Protein AF-A0A0C5WUB1-F1 (afdb_monomer)

Secondary structure (DSSP, 8-state):
---S-S--TTEEEEEEESSHHHHHHHHHHHHHHTTSEEEEEEEEGGGS--GGG-SS--SEEESSGGGHHHHHHT--

Nearest PDB structures (foldseek):
  5g0w-assembly1_D  TM=4.922E-01  e=2.795E-01  Mycobacterium tuberculosis H37Rv
  7c3l-assembly1_B  TM=5.296E-01  e=1.227E+00  Trichoderma viride
  6p00-assembly1_B  TM=6.875E-01  e=3.362E+00  Lentzea aerocolonigenes
  2oam-assembly1_B  TM=7.006E-01  e=4.113E+00  Lentzea aerocolonigenes

Foldseek 3Di:
DDDPDPDQFQEEAEQEEADLVSLVVQVVVCVVCDPRYHGFYEHECCVVHDQVPHPRHGPYYDNDPVCVVVVVVVVD

Structure (mmCIF, N/CA/C/O backbone):
data_AF-A0A0C5WUB1-F1
#
_entry.id   AF-A0A0C5WUB1-F1
#
loop_
_atom_site.group_PDB
_atom_site.id
_atom_site.type_symbol
_atom_site.label_atom_id
_atom_site.label_alt_id
_atom_site.label_comp_id
_atom_site.label_asym_id
_atom_site.label_entity_id
_atom_site.label_seq_id
_atom_site.pdbx_PDB_ins_code
_atom_site.Cartn_x
_atom_site.Cartn_y
_atom_site.Cartn_z
_atom_site.occupancy
_atom_site.B_iso_or_equiv
_atom_site.auth_seq_id
_atom_site.auth_comp_id
_atom_site.auth_asym_id
_atom_site.auth_atom_id
_atom_site.pdbx_PDB_model_num
ATOM 1 N N . MET A 1 1 ? -15.661 20.704 6.627 1.00 38.44 1 MET A N 1
ATOM 2 C CA . MET A 1 1 ? -14.543 19.745 6.569 1.00 38.44 1 MET A CA 1
ATOM 3 C C . MET A 1 1 ? -15.196 18.378 6.545 1.00 38.44 1 MET A C 1
ATOM 5 O O . MET A 1 1 ? -15.791 18.002 7.544 1.00 38.44 1 MET A O 1
ATOM 9 N N . GLU A 1 2 ? -15.259 17.734 5.382 1.00 46.47 2 GLU A N 1
ATOM 10 C CA . GLU A 1 2 ? -15.816 16.381 5.275 1.00 46.47 2 GLU A CA 1
ATOM 11 C C . GLU A 1 2 ? -14.805 15.409 5.890 1.00 46.47 2 GLU A C 1
ATOM 13 O O . GLU A 1 2 ? -13.634 15.409 5.510 1.00 46.47 2 GLU A O 1
ATOM 18 N N . GLN A 1 3 ? -15.226 14.642 6.896 1.00 55.69 3 GLN A N 1
ATOM 19 C CA . GLN A 1 3 ? -14.417 13.545 7.416 1.00 55.69 3 GLN A CA 1
ATOM 20 C C . GLN A 1 3 ? -14.447 12.417 6.386 1.00 55.69 3 GLN A C 1
ATOM 22 O O . GLN A 1 3 ? -15.519 11.935 6.030 1.00 55.69 3 GLN A O 1
ATOM 27 N N . LEU A 1 4 ? -13.268 12.000 5.915 1.00 61.91 4 LEU A N 1
ATOM 28 C CA . LEU A 1 4 ? -13.121 10.930 4.922 1.00 61.91 4 LEU A CA 1
ATOM 29 C C . LEU A 1 4 ? -13.712 9.591 5.415 1.00 61.91 4 LEU A C 1
ATOM 31 O O . LEU A 1 4 ? -14.088 8.748 4.608 1.00 61.91 4 LEU A O 1
ATOM 35 N N . PHE A 1 5 ? -13.856 9.426 6.735 1.00 59.25 5 PHE A N 1
ATOM 36 C CA . PHE A 1 5 ? -14.509 8.286 7.371 1.00 59.25 5 PHE A CA 1
ATOM 37 C C . PHE A 1 5 ? -15.383 8.777 8.528 1.00 59.25 5 PHE A C 1
ATOM 39 O O . PHE A 1 5 ? -14.886 9.432 9.439 1.00 59.25 5 PHE A O 1
ATOM 46 N N . ALA A 1 6 ? -16.680 8.457 8.505 1.00 59.50 6 ALA A N 1
ATOM 47 C CA . ALA A 1 6 ? -17.590 8.774 9.609 1.00 59.50 6 ALA A CA 1
ATOM 48 C C . ALA A 1 6 ? -17.245 7.987 10.893 1.00 59.50 6 ALA A C 1
ATOM 50 O O . ALA A 1 6 ? -17.544 8.457 11.984 1.00 59.50 6 ALA A O 1
ATOM 51 N N . THR A 1 7 ? -16.617 6.811 10.754 1.00 70.00 7 THR A N 1
ATOM 52 C CA . THR A 1 7 ? -16.001 5.990 11.817 1.00 70.00 7 THR A CA 1
ATOM 53 C C . THR A 1 7 ? -15.004 5.012 11.164 1.00 70.00 7 THR A C 1
ATOM 55 O O . THR A 1 7 ? -15.429 4.133 10.409 1.00 70.00 7 THR A O 1
ATOM 58 N N . PRO A 1 8 ? -13.682 5.170 11.359 1.00 72.00 8 PRO A N 1
ATOM 59 C CA . PRO A 1 8 ? -12.685 4.224 10.848 1.00 72.00 8 PRO A CA 1
ATOM 60 C C . PRO A 1 8 ? -12.651 2.900 11.636 1.00 72.00 8 PRO A C 1
ATOM 62 O O . PRO A 1 8 ? -12.027 1.946 11.185 1.00 72.00 8 PRO A O 1
ATOM 65 N N . ASP A 1 9 ? -13.363 2.813 12.760 1.00 81.44 9 ASP A N 1
ATOM 66 C CA . ASP A 1 9 ? -13.385 1.659 13.659 1.00 81.44 9 ASP A CA 1
ATOM 67 C C . ASP A 1 9 ? -13.736 0.340 12.948 1.00 81.44 9 ASP A C 1
ATOM 69 O O . ASP A 1 9 ? -14.686 0.230 12.163 1.00 81.44 9 ASP A O 1
ATOM 73 N N . ASN A 1 10 ? -12.968 -0.694 13.277 1.00 85.50 10 ASN A N 1
ATOM 74 C CA . ASN A 1 10 ? -13.012 -2.038 12.718 1.00 85.50 10 ASN A CA 1
ATOM 75 C C . ASN A 1 10 ? -12.942 -2.071 11.183 1.00 85.50 10 ASN A C 1
ATOM 77 O O . ASN A 1 10 ? -13.585 -2.909 10.543 1.00 85.50 10 ASN A O 1
ATOM 81 N N . LYS A 1 11 ? -12.183 -1.152 10.570 1.00 89.00 11 LYS A N 1
ATOM 82 C CA . LYS A 1 11 ? -11.918 -1.153 9.126 1.00 89.00 11 LYS A CA 1
ATOM 83 C C . LYS A 1 11 ? -10.500 -1.599 8.805 1.00 89.00 11 LYS A C 1
ATOM 85 O O . LYS A 1 11 ? -9.551 -1.362 9.553 1.00 89.00 11 LYS A O 1
ATOM 90 N N . VAL A 1 12 ? -10.378 -2.198 7.625 1.00 92.88 12 VAL A N 1
ATOM 91 C CA . VAL A 1 12 ? -9.108 -2.360 6.925 1.00 92.88 12 VAL A CA 1
ATOM 92 C C . VAL A 1 12 ? -9.002 -1.231 5.904 1.00 92.88 12 VAL A C 1
ATOM 94 O O . VAL A 1 12 ? -9.878 -1.074 5.054 1.00 92.88 12 VAL A O 1
ATOM 97 N N . ILE A 1 13 ? -7.949 -0.426 6.000 1.00 93.44 13 ILE A N 1
ATOM 98 C CA . ILE A 1 13 ? -7.675 0.706 5.115 1.00 93.44 13 ILE A CA 1
ATOM 99 C C . ILE A 1 13 ? -6.409 0.379 4.336 1.00 93.44 13 ILE A C 1
ATOM 101 O O . ILE A 1 13 ? -5.328 0.284 4.909 1.00 93.44 13 ILE A O 1
ATOM 105 N N . MET A 1 14 ? -6.530 0.222 3.023 1.00 95.44 14 MET A N 1
ATOM 106 C CA . MET A 1 14 ? -5.380 -0.010 2.156 1.00 95.44 14 MET A CA 1
ATOM 107 C C . MET A 1 14 ? -4.943 1.305 1.513 1.00 95.44 14 MET A C 1
ATOM 109 O O . MET A 1 14 ? -5.730 1.953 0.825 1.00 95.44 14 MET A O 1
ATOM 113 N N . TYR A 1 15 ? -3.693 1.697 1.741 1.00 95.62 15 TYR A N 1
ATOM 114 C CA . TYR A 1 15 ? -3.086 2.896 1.176 1.00 95.62 15 TYR A CA 1
ATOM 115 C C . TYR A 1 15 ? -2.050 2.497 0.126 1.00 95.62 15 TYR A C 1
ATOM 117 O O . TYR A 1 15 ? -1.057 1.844 0.449 1.00 95.62 15 TYR A O 1
ATOM 125 N N . VAL A 1 16 ? -2.290 2.879 -1.130 1.00 96.62 16 VAL A N 1
ATOM 126 C CA . VAL A 1 16 ? -1.435 2.537 -2.273 1.00 96.62 16 VAL A CA 1
ATOM 127 C C . VAL A 1 16 ? -0.759 3.801 -2.788 1.00 96.62 16 VAL A C 1
ATOM 129 O O . VAL A 1 16 ? -1.445 4.769 -3.111 1.00 96.62 16 VAL A O 1
ATOM 132 N N . GLY A 1 17 ? 0.566 3.787 -2.895 1.00 96.69 17 GLY A N 1
ATOM 133 C CA . GLY A 1 17 ? 1.339 4.925 -3.393 1.00 96.69 17 GLY A CA 1
ATOM 134 C C . GLY A 1 17 ? 2.699 4.500 -3.928 1.00 96.69 17 GLY A C 1
ATOM 135 O O . GLY A 1 17 ? 3.105 3.351 -3.767 1.00 96.69 17 GLY A O 1
ATOM 136 N N . ASP A 1 18 ? 3.398 5.401 -4.602 1.00 96.75 18 ASP A N 1
ATOM 137 C CA . ASP A 1 18 ? 4.675 5.116 -5.259 1.00 96.75 18 ASP A CA 1
ATOM 138 C C . ASP A 1 18 ? 5.838 5.950 -4.710 1.00 96.75 18 ASP A C 1
ATOM 140 O O . ASP A 1 18 ? 6.957 5.8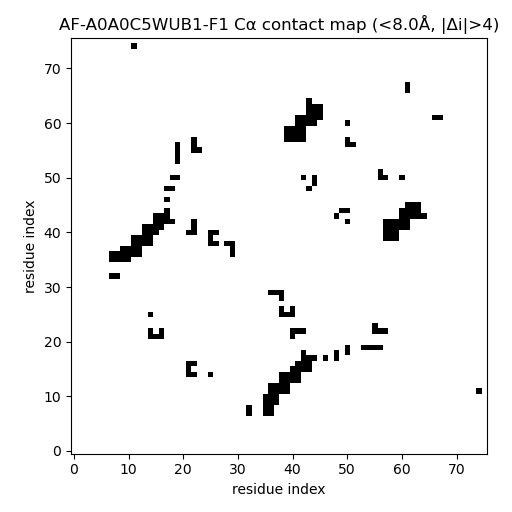80 -5.2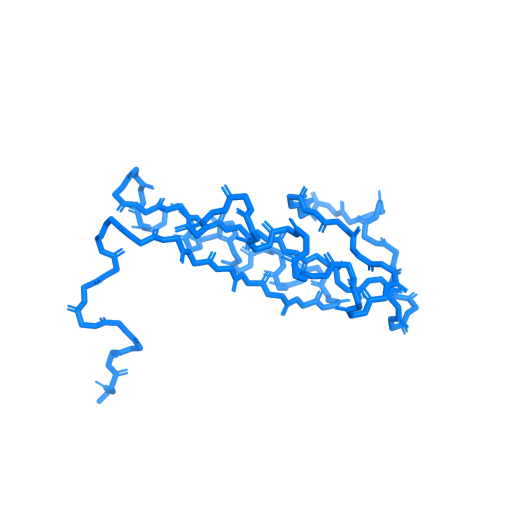21 1.00 96.75 18 ASP A O 1
ATOM 144 N N . HIS A 1 19 ? 5.609 6.673 -3.612 1.00 97.62 19 HIS A N 1
ATOM 145 C CA . HIS A 1 19 ? 6.621 7.476 -2.946 1.00 97.62 19 HIS A CA 1
ATOM 146 C C . HIS A 1 19 ? 6.763 7.119 -1.457 1.00 97.62 19 HIS A C 1
ATOM 148 O O . HIS A 1 19 ? 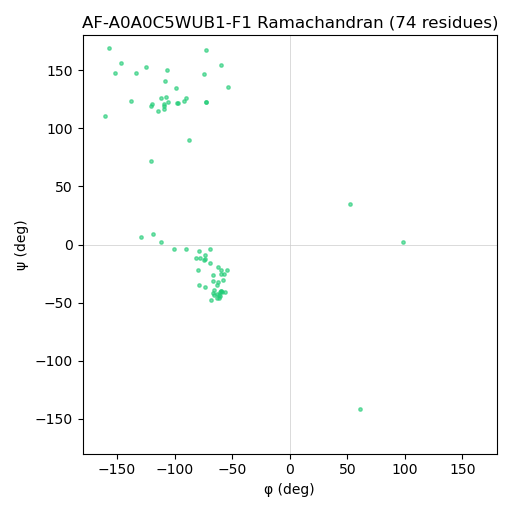5.814 6.712 -0.794 1.00 97.62 19 HIS A O 1
ATOM 154 N N . GLN A 1 20 ? 7.946 7.336 -0.868 1.00 97.50 20 GLN A N 1
ATOM 155 C CA . GLN A 1 20 ? 8.173 7.063 0.561 1.00 97.50 20 GLN A CA 1
ATOM 156 C C . GLN A 1 20 ? 7.203 7.840 1.473 1.00 97.50 20 GLN A C 1
ATOM 158 O O . GLN A 1 20 ? 6.839 7.364 2.549 1.00 97.50 20 GLN A O 1
ATOM 163 N N . ALA A 1 21 ? 6.768 9.032 1.050 1.00 97.31 21 ALA A N 1
ATOM 164 C CA . ALA A 1 21 ? 5.814 9.843 1.804 1.00 97.31 21 ALA A CA 1
ATOM 165 C C . ALA A 1 21 ? 4.451 9.145 1.973 1.00 97.31 21 ALA A C 1
ATOM 167 O O . ALA A 1 21 ? 3.824 9.291 3.020 1.00 97.31 21 ALA A O 1
ATOM 168 N N . ASP A 1 22 ? 4.038 8.338 0.993 1.00 97.38 22 ASP A N 1
ATOM 169 C CA . ASP A 1 22 ? 2.807 7.544 1.035 1.00 97.38 22 ASP A CA 1
ATOM 170 C C . ASP A 1 22 ? 2.873 6.469 2.117 1.00 97.38 22 ASP A C 1
ATOM 172 O O . ASP A 1 22 ? 1.947 6.288 2.911 1.00 97.38 22 ASP A O 1
ATOM 176 N N . VAL A 1 23 ? 4.022 5.798 2.204 1.00 98.00 23 VAL A N 1
ATOM 177 C CA . VAL A 1 23 ? 4.295 4.815 3.253 1.00 98.00 23 VAL A CA 1
ATOM 178 C C . VAL A 1 23 ? 4.300 5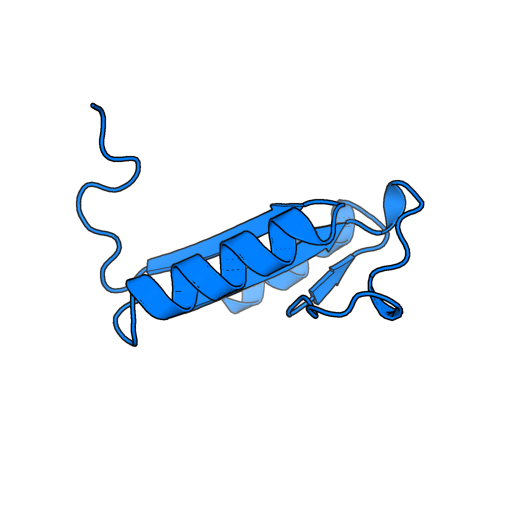.489 4.619 1.00 98.00 23 VAL A C 1
ATOM 180 O O . VAL A 1 23 ? 3.655 5.009 5.549 1.00 98.00 23 VAL A O 1
ATOM 183 N N . GLN A 1 24 ? 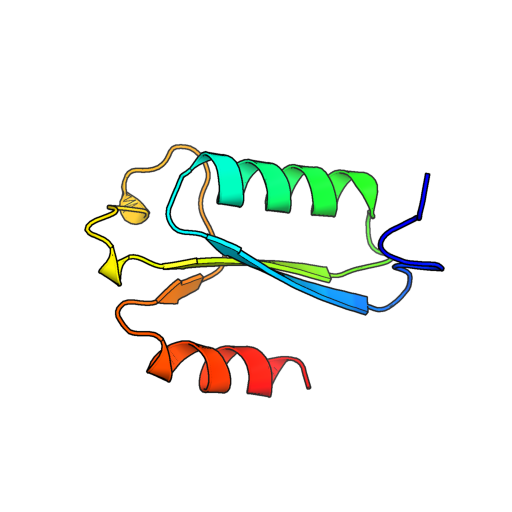4.978 6.632 4.748 1.00 98.19 24 GLN A N 1
ATOM 184 C CA . GLN A 1 24 ? 5.010 7.373 6.007 1.00 98.19 24 GLN A CA 1
ATOM 185 C C . GLN A 1 24 ? 3.611 7.813 6.448 1.00 98.19 24 GLN A C 1
ATOM 187 O O . GLN A 1 24 ? 3.281 7.711 7.629 1.00 98.19 24 GLN A O 1
ATOM 192 N N . PHE A 1 25 ? 2.779 8.264 5.510 1.00 97.19 25 PHE A N 1
ATOM 193 C CA . PHE A 1 25 ? 1.399 8.627 5.793 1.00 97.19 25 PHE A CA 1
ATOM 194 C C . PHE A 1 25 ? 0.600 7.431 6.321 1.00 97.19 25 PHE A C 1
ATOM 196 O O . PHE A 1 25 ? -0.050 7.551 7.357 1.00 97.19 25 PHE A O 1
ATOM 203 N N . ALA A 1 26 ? 0.713 6.261 5.686 1.00 97.12 26 ALA A N 1
ATOM 204 C CA . ALA A 1 26 ? 0.052 5.040 6.148 1.00 97.12 26 ALA A CA 1
ATOM 205 C C . ALA A 1 26 ? 0.494 4.630 7.568 1.00 97.12 26 ALA A C 1
ATOM 207 O O . ALA A 1 26 ? -0.339 4.250 8.391 1.00 97.12 26 ALA A O 1
ATOM 208 N N . ARG A 1 27 ? 1.789 4.757 7.895 1.00 97.19 27 ARG A N 1
ATOM 209 C CA . ARG A 1 27 ? 2.300 4.476 9.251 1.00 97.19 27 ARG A CA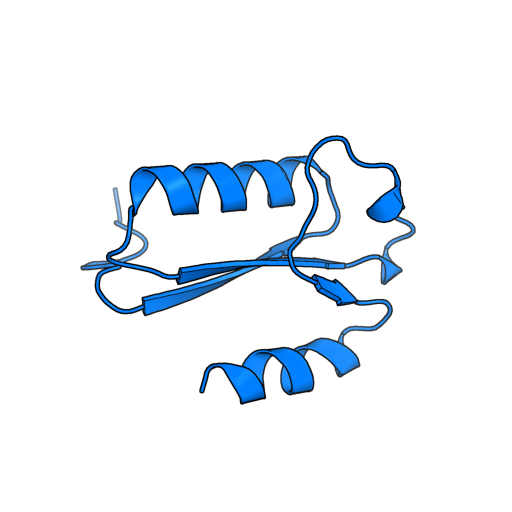 1
ATOM 210 C C . ARG A 1 27 ? 1.775 5.463 10.289 1.00 97.19 27 ARG A C 1
ATOM 212 O O . ARG A 1 27 ? 1.377 5.045 11.374 1.00 97.19 27 ARG A O 1
ATOM 219 N N . ASN A 1 28 ? 1.724 6.747 9.946 1.00 96.50 28 ASN A N 1
ATOM 220 C CA . ASN A 1 28 ? 1.135 7.759 10.819 1.00 96.50 28 ASN A CA 1
ATOM 221 C C . ASN A 1 28 ? -0.359 7.483 11.034 1.00 96.50 28 ASN A C 1
ATOM 223 O O . ASN A 1 28 ? -0.829 7.529 12.164 1.00 96.50 28 ASN A O 1
ATOM 227 N N . LEU A 1 29 ? -1.086 7.113 9.976 1.00 94.50 29 LEU A N 1
ATOM 228 C CA . LEU A 1 29 ? -2.503 6.772 10.065 1.00 94.50 29 LEU A CA 1
ATOM 229 C C . LEU A 1 29 ? -2.745 5.559 10.976 1.00 94.50 29 LEU A C 1
ATOM 231 O O . LEU A 1 29 ? -3.634 5.615 11.817 1.00 94.50 29 LEU A O 1
ATOM 235 N N . GLN A 1 30 ? -1.931 4.500 10.879 1.00 95.00 30 GLN A N 1
ATOM 236 C CA . GLN A 1 30 ? -2.007 3.361 11.808 1.00 95.00 30 GLN A CA 1
ATOM 237 C C . GLN A 1 30 ? -1.793 3.793 13.265 1.00 95.00 30 GLN A C 1
ATOM 239 O O . GLN A 1 30 ? -2.466 3.288 14.160 1.00 95.00 30 GLN A O 1
ATOM 244 N N . SER A 1 31 ? -0.850 4.709 13.508 1.00 94.44 31 SER A N 1
ATOM 245 C CA . SER A 1 31 ? -0.562 5.216 14.853 1.00 94.44 31 SER A CA 1
ATOM 246 C C . SER A 1 31 ? -1.727 6.019 15.433 1.00 94.44 31 SER A C 1
ATOM 248 O O . SER A 1 31 ? -2.001 5.899 16.622 1.00 94.44 31 SER A O 1
ATOM 250 N N . GLU A 1 32 ? -2.409 6.820 14.611 1.00 92.88 32 GLU A N 1
ATOM 251 C CA . GLU A 1 32 ? -3.564 7.625 15.033 1.00 92.88 32 GLU A CA 1
ATOM 252 C C . GLU A 1 32 ? -4.821 6.773 15.259 1.00 92.88 32 GLU A C 1
ATOM 254 O O . GLU A 1 32 ? -5.585 7.033 16.184 1.00 92.88 32 GLU A O 1
ATOM 259 N N . LEU A 1 33 ? -5.032 5.736 14.440 1.00 90.81 33 LEU A N 1
ATOM 260 C CA . LEU A 1 33 ? -6.186 4.835 14.559 1.00 90.81 33 LEU A CA 1
ATOM 261 C C . LEU A 1 33 ? -6.007 3.743 15.624 1.00 90.81 33 LEU A C 1
ATOM 263 O O . LEU A 1 33 ? -6.963 3.056 15.979 1.00 90.81 33 LEU A O 1
ATOM 267 N N . GLY A 1 34 ? -4.791 3.561 16.140 1.00 88.81 34 GLY A N 1
ATOM 268 C CA . GLY A 1 34 ? -4.511 2.576 17.178 1.00 88.81 34 GLY A CA 1
ATOM 269 C C . GLY A 1 34 ? -4.811 1.145 16.727 1.00 88.81 34 GLY A C 1
ATOM 270 O O . GLY A 1 34 ? -4.505 0.761 15.603 1.00 88.81 34 GLY A O 1
ATOM 271 N N . GLN A 1 35 ? -5.357 0.329 17.629 1.00 87.38 35 GLN A N 1
ATOM 272 C CA . GLN A 1 35 ? -5.692 -1.077 17.353 1.00 87.38 35 GLN A CA 1
ATOM 273 C C . GLN A 1 35 ? -7.116 -1.262 16.816 1.00 87.38 35 GLN A C 1
ATOM 275 O O . GLN A 1 35 ? -7.495 -2.372 16.454 1.00 87.38 35 GLN A O 1
ATOM 280 N N . ASP A 1 36 ? -7.893 -0.183 16.740 1.00 87.75 36 ASP A N 1
ATOM 281 C CA . ASP A 1 36 ? -9.282 -0.227 16.290 1.00 87.75 36 ASP A CA 1
ATOM 282 C C . ASP A 1 36 ? -9.381 -0.299 14.762 1.00 87.75 36 ASP A C 1
ATOM 284 O O . ASP A 1 36 ? -10.465 -0.430 14.208 1.00 87.75 36 ASP A O 1
ATOM 288 N N . SER A 1 37 ? -8.269 -0.202 14.033 1.00 91.44 37 SER A N 1
ATOM 289 C CA . SER A 1 37 ? -8.228 -0.337 12.576 1.00 91.44 37 SER A CA 1
ATOM 290 C C . SER A 1 37 ? -6.924 -0.971 12.121 1.00 91.44 37 SER A C 1
ATOM 292 O O . SER A 1 37 ? -5.893 -0.878 12.786 1.00 91.44 37 SER A O 1
ATOM 294 N N . THR A 1 38 ? -6.960 -1.579 10.941 1.00 93.62 38 THR A N 1
ATOM 295 C CA . THR A 1 38 ? -5.763 -2.086 10.267 1.00 93.62 38 THR A CA 1
ATOM 296 C C . THR A 1 38 ? -5.470 -1.215 9.057 1.00 93.62 38 THR A C 1
ATOM 298 O O . THR A 1 38 ? -6.299 -1.108 8.158 1.00 93.62 38 THR A O 1
ATOM 301 N N . VAL A 1 39 ? -4.291 -0.603 9.010 1.00 95.62 39 VAL A N 1
ATOM 302 C CA . VAL A 1 39 ? -3.812 0.159 7.856 1.00 95.62 39 VAL A CA 1
ATOM 303 C C . VAL A 1 39 ? -2.739 -0.652 7.143 1.00 95.62 39 VAL A C 1
ATOM 305 O O . VAL A 1 39 ? -1.722 -1.006 7.732 1.00 95.62 39 VAL A O 1
ATOM 308 N N . ILE A 1 40 ? -2.966 -0.922 5.862 1.00 97.06 40 ILE A N 1
ATOM 309 C CA . ILE A 1 40 ? -2.067 -1.689 5.001 1.00 97.06 40 ILE A CA 1
ATOM 310 C C . ILE A 1 40 ? -1.432 -0.735 3.997 1.00 97.06 40 ILE A C 1
ATOM 312 O O . ILE A 1 40 ? -2.123 -0.122 3.186 1.00 97.06 40 ILE A O 1
ATOM 316 N N . SER A 1 41 ? -0.112 -0.623 4.031 1.00 98.06 41 SER A N 1
ATOM 317 C CA . SER A 1 41 ? 0.680 0.166 3.096 1.00 98.06 41 SER A CA 1
ATOM 318 C C . SER A 1 41 ? 1.136 -0.695 1.916 1.00 98.06 41 SER A C 1
ATOM 320 O O . SER A 1 41 ? 1.808 -1.709 2.104 1.00 98.06 41 SER A O 1
ATOM 322 N N . VAL A 1 42 ? 0.808 -0.285 0.691 1.00 98.12 42 VAL A N 1
ATOM 323 C CA . VAL A 1 42 ? 1.220 -0.964 -0.545 1.00 98.12 42 VAL A CA 1
ATOM 324 C C . VAL A 1 42 ? 2.026 0.001 -1.410 1.00 98.12 42 VAL A C 1
ATOM 326 O O . VAL A 1 42 ? 1.513 1.030 -1.847 1.00 98.12 42 VAL A O 1
ATOM 329 N N . ALA A 1 43 ? 3.281 -0.339 -1.694 1.00 98.25 43 ALA A N 1
ATOM 330 C CA . ALA A 1 43 ? 4.114 0.435 -2.604 1.00 98.25 43 ALA A CA 1
ATOM 331 C C . ALA A 1 43 ? 3.979 -0.058 -4.051 1.00 98.25 43 ALA A C 1
ATOM 333 O O . ALA A 1 43 ? 4.215 -1.231 -4.352 1.00 98.25 43 ALA A O 1
ATOM 334 N N . ALA A 1 44 ? 3.649 0.853 -4.962 1.00 97.38 44 ALA A N 1
ATOM 335 C CA . ALA A 1 44 ? 3.586 0.617 -6.397 1.00 97.38 44 ALA A CA 1
ATOM 336 C C . ALA A 1 44 ? 4.963 0.836 -7.050 1.00 97.38 44 ALA A C 1
ATOM 338 O O . ALA A 1 44 ? 5.285 1.923 -7.516 1.00 97.38 44 ALA A O 1
ATOM 339 N N . ALA A 1 45 ? 5.783 -0.214 -7.130 1.00 97.12 45 ALA A N 1
ATOM 340 C CA . ALA A 1 45 ? 7.135 -0.135 -7.695 1.00 97.12 45 ALA A CA 1
ATOM 341 C C . ALA A 1 45 ? 7.164 -0.023 -9.234 1.00 97.12 45 ALA A C 1
ATOM 343 O O . ALA A 1 45 ? 8.190 0.314 -9.822 1.00 97.12 45 ALA A O 1
ATOM 344 N N . TYR A 1 46 ? 6.042 -0.272 -9.916 1.00 91.62 46 TYR A N 1
ATOM 345 C CA . TYR A 1 46 ? 5.955 -0.181 -11.380 1.00 91.62 46 TYR A CA 1
ATOM 346 C C . TYR A 1 46 ? 6.049 1.248 -11.940 1.00 91.62 46 TYR A C 1
ATOM 348 O O . TYR A 1 46 ? 6.085 1.410 -13.158 1.00 91.62 46 TYR A O 1
ATOM 356 N N . SER A 1 47 ? 6.115 2.276 -11.087 1.00 88.31 47 SER A N 1
ATOM 357 C CA . SER A 1 47 ? 6.458 3.647 -11.490 1.00 88.31 47 SER A CA 1
ATOM 358 C C . SER A 1 47 ? 7.962 3.861 -11.717 1.00 88.31 47 SER A C 1
ATOM 360 O O . SER A 1 47 ? 8.358 4.890 -12.261 1.00 88.31 47 SER A O 1
ATOM 362 N N . GLY A 1 48 ? 8.806 2.901 -11.314 1.00 92.81 48 GLY A N 1
ATOM 363 C CA . GLY A 1 48 ? 10.264 3.049 -11.253 1.00 92.81 48 GLY A CA 1
ATOM 364 C C . GLY A 1 48 ? 10.793 3.379 -9.853 1.00 92.81 48 GLY A C 1
ATOM 365 O O . GLY A 1 48 ? 12.000 3.542 -9.680 1.00 92.81 48 GLY A O 1
ATOM 366 N N . ALA A 1 49 ? 9.913 3.460 -8.851 1.00 93.50 49 ALA A N 1
ATOM 367 C CA . ALA A 1 49 ? 10.295 3.544 -7.448 1.00 93.50 49 ALA A CA 1
ATOM 368 C C . ALA A 1 49 ? 11.116 2.322 -6.990 1.00 93.50 49 ALA A C 1
ATOM 370 O O . ALA A 1 49 ? 10.962 1.217 -7.512 1.00 93.50 49 ALA A O 1
ATOM 371 N N . MET A 1 50 ? 11.943 2.512 -5.955 1.00 96.94 50 MET A N 1
ATOM 372 C CA . MET A 1 50 ? 12.725 1.450 -5.301 1.00 96.94 50 MET A CA 1
ATOM 373 C C . MET A 1 50 ? 12.358 1.350 -3.808 1.00 96.94 50 MET A C 1
ATOM 375 O O . MET A 1 50 ? 13.142 1.792 -2.961 1.00 96.94 50 MET A O 1
ATOM 379 N N . PRO A 1 51 ? 11.163 0.831 -3.453 1.00 97.12 51 PRO A N 1
ATOM 380 C CA . PRO A 1 51 ? 10.683 0.814 -2.069 1.00 97.12 51 PRO A CA 1
ATOM 381 C C . PRO A 1 51 ? 11.588 0.047 -1.099 1.00 97.12 51 PRO A C 1
ATOM 383 O O . PRO A 1 51 ? 11.647 0.363 0.088 1.00 97.12 51 PRO A O 1
ATOM 386 N N . GLU A 1 52 ? 12.362 -0.912 -1.605 1.00 97.25 52 GLU A N 1
ATOM 387 C CA . GLU A 1 52 ? 13.343 -1.683 -0.838 1.00 97.25 52 GLU A CA 1
ATOM 388 C C . GLU A 1 52 ? 14.461 -0.807 -0.242 1.00 97.25 52 GLU A C 1
ATOM 390 O O . GLU A 1 52 ? 15.145 -1.228 0.687 1.00 97.25 52 GLU A O 1
ATOM 395 N N . GLN A 1 53 ? 14.661 0.406 -0.770 1.00 97.25 53 GLN A N 1
ATOM 396 C CA . GLN A 1 53 ? 15.675 1.360 -0.309 1.00 97.25 53 GLN A CA 1
ATOM 397 C C . GLN A 1 53 ? 15.109 2.458 0.603 1.00 97.25 53 GLN A C 1
ATOM 399 O O . GLN A 1 53 ? 15.864 3.306 1.081 1.00 97.25 53 GLN A O 1
ATOM 404 N N . TRP A 1 54 ? 13.795 2.492 0.829 1.00 97.50 54 TRP A N 1
ATOM 405 C CA . TRP A 1 54 ? 13.162 3.542 1.623 1.00 97.50 54 TRP A CA 1
ATOM 406 C C . TRP A 1 54 ? 13.417 3.379 3.121 1.00 97.50 54 TRP A C 1
ATOM 408 O O . TRP A 1 54 ? 13.475 2.271 3.653 1.00 97.50 54 TRP A O 1
ATOM 418 N N . GLY A 1 55 ? 13.513 4.508 3.827 1.00 97.19 55 GLY A N 1
ATOM 419 C CA . GLY A 1 55 ? 13.642 4.507 5.289 1.00 97.19 55 GLY A CA 1
ATOM 420 C C . GLY A 1 55 ? 12.381 3.993 5.992 1.00 97.19 55 GLY A C 1
ATOM 421 O O . GLY A 1 55 ? 12.470 3.357 7.040 1.00 97.19 55 GLY A O 1
ATOM 422 N N . SER A 1 56 ? 11.218 4.221 5.380 1.00 95.69 56 SER A N 1
ATOM 423 C CA . SER A 1 56 ? 9.925 3.699 5.826 1.00 95.69 56 SER A CA 1
ATOM 424 C C . SER A 1 56 ? 9.485 2.594 4.874 1.00 95.69 56 SER A C 1
ATOM 426 O O . SER A 1 56 ? 9.439 2.807 3.663 1.00 95.69 56 SER A O 1
ATOM 428 N N . GLN A 1 57 ? 9.166 1.421 5.419 1.00 97.94 57 GLN A N 1
ATOM 429 C CA . GLN A 1 57 ? 8.853 0.230 4.629 1.00 97.94 57 GLN A CA 1
ATOM 430 C C . GLN A 1 57 ? 7.338 0.014 4.490 1.00 97.94 57 GLN A C 1
ATOM 432 O O . GLN A 1 57 ? 6.626 0.141 5.497 1.00 97.94 57 GLN A O 1
ATOM 437 N N . PRO A 1 58 ? 6.833 -0.297 3.280 1.00 98.06 58 PRO A N 1
ATOM 438 C CA . PRO A 1 58 ? 5.446 -0.712 3.073 1.00 98.06 58 PRO A CA 1
ATOM 439 C C . PRO A 1 58 ? 5.221 -2.140 3.598 1.00 98.06 58 PRO A C 1
ATOM 441 O O . PRO A 1 58 ? 6.176 -2.860 3.882 1.00 98.06 58 PRO A O 1
ATOM 444 N N . ASP A 1 59 ? 3.964 -2.563 3.713 1.00 98.06 59 ASP A N 1
ATOM 445 C CA . ASP A 1 59 ? 3.612 -3.954 4.039 1.00 98.06 59 A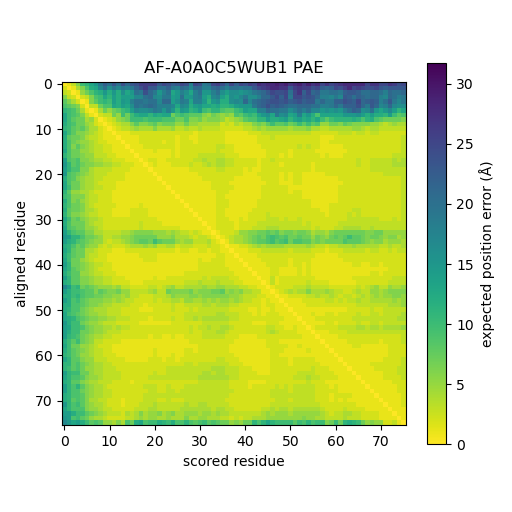SP A CA 1
ATOM 446 C C . ASP A 1 59 ? 3.721 -4.854 2.802 1.00 98.06 59 ASP A C 1
ATOM 448 O O . ASP A 1 59 ? 4.142 -6.005 2.895 1.00 98.06 59 ASP A O 1
ATOM 452 N N . PHE A 1 60 ? 3.398 -4.305 1.626 1.00 98.19 60 PHE A N 1
ATOM 453 C CA . PHE A 1 60 ? 3.505 -4.996 0.344 1.00 98.19 60 PHE A CA 1
ATOM 454 C C . PHE A 1 60 ? 4.170 -4.116 -0.713 1.00 98.19 60 PHE A C 1
ATOM 456 O O . PHE A 1 60 ? 3.987 -2.900 -0.741 1.00 98.19 60 PHE A O 1
ATOM 463 N N . ILE A 1 61 ? 4.905 -4.741 -1.631 1.00 98.12 61 ILE A N 1
ATOM 464 C CA . ILE A 1 61 ? 5.454 -4.094 -2.826 1.00 98.12 61 ILE A CA 1
ATOM 465 C C . ILE A 1 61 ? 4.863 -4.804 -4.039 1.00 98.12 61 ILE A C 1
ATOM 467 O O . ILE A 1 61 ? 5.072 -6.005 -4.197 1.00 98.12 61 ILE A O 1
ATOM 471 N N . ILE A 1 62 ? 4.168 -4.064 -4.902 1.00 97.88 62 ILE A N 1
ATOM 472 C CA . ILE A 1 62 ? 3.618 -4.582 -6.159 1.00 97.88 62 ILE A CA 1
ATOM 473 C C . ILE A 1 62 ? 4.401 -4.037 -7.352 1.00 97.88 62 ILE A C 1
ATOM 475 O O . ILE A 1 62 ? 4.786 -2.867 -7.390 1.00 97.88 62 ILE A O 1
ATOM 479 N N . ARG A 1 63 ? 4.624 -4.880 -8.358 1.00 97.25 63 ARG A N 1
ATOM 480 C CA . ARG A 1 63 ? 5.315 -4.539 -9.615 1.00 97.25 63 ARG A CA 1
ATOM 481 C C . ARG A 1 63 ? 4.372 -4.548 -10.819 1.00 97.25 63 ARG A C 1
ATOM 483 O O . ARG A 1 63 ? 4.785 -4.267 -11.941 1.00 97.25 63 ARG A O 1
ATOM 490 N N . THR A 1 64 ? 3.090 -4.800 -10.592 1.00 96.75 64 THR A N 1
ATOM 491 C CA . THR A 1 64 ? 1.993 -4.539 -11.518 1.00 96.75 64 THR A CA 1
ATOM 492 C C . THR A 1 64 ? 0.694 -4.291 -10.740 1.00 96.75 64 THR A C 1
ATOM 494 O O . THR A 1 64 ? 0.467 -4.930 -9.712 1.00 96.75 64 THR A O 1
ATOM 497 N N . PRO A 1 65 ? -0.227 -3.439 -11.239 1.00 95.12 65 PRO A N 1
ATOM 498 C CA . PRO A 1 65 ? -1.559 -3.285 -10.644 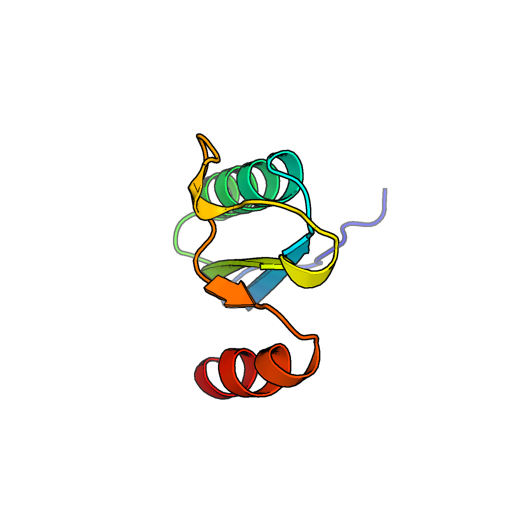1.00 95.12 65 PRO A CA 1
ATOM 499 C C . PRO A 1 65 ? -2.340 -4.602 -10.505 1.00 95.12 65 PRO A C 1
ATOM 501 O O . PRO A 1 65 ? -3.246 -4.701 -9.685 1.00 95.12 65 PRO A O 1
ATOM 504 N N . ARG A 1 66 ? -1.993 -5.628 -11.298 1.00 97.06 66 ARG A N 1
ATOM 505 C CA . ARG A 1 66 ? -2.638 -6.950 -11.270 1.00 97.06 66 ARG A CA 1
ATOM 506 C C . ARG A 1 66 ? -2.353 -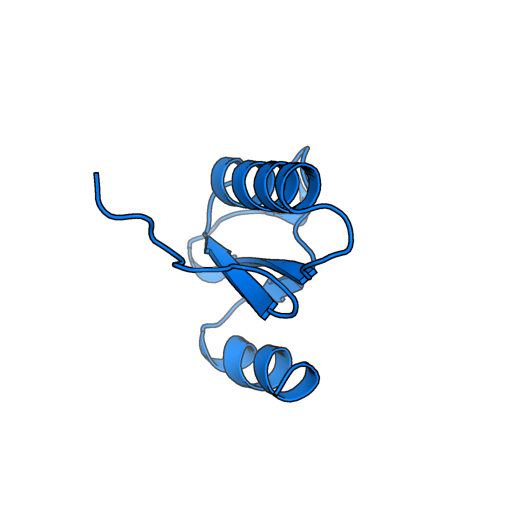7.759 -10.006 1.00 97.06 66 ARG A C 1
ATOM 508 O O . ARG A 1 66 ? -3.054 -8.732 -9.767 1.00 97.06 66 ARG A O 1
ATOM 515 N N . GLU A 1 67 ? -1.343 -7.386 -9.227 1.00 97.12 67 GLU A N 1
ATOM 516 C CA . GLU A 1 67 ? -1.038 -8.035 -7.945 1.00 97.12 67 GLU A CA 1
ATOM 517 C C . GLU A 1 67 ? -1.960 -7.548 -6.818 1.00 97.12 67 GLU A C 1
ATOM 519 O O . GLU A 1 67 ? -2.153 -8.261 -5.838 1.00 97.12 67 GLU A O 1
ATOM 524 N N . LEU A 1 68 ? -2.566 -6.361 -6.959 1.00 95.06 68 LEU A N 1
ATOM 525 C CA . LEU A 1 68 ? -3.380 -5.753 -5.905 1.00 95.06 68 LEU A CA 1
ATOM 526 C C . LEU A 1 68 ? -4.605 -6.602 -5.503 1.00 95.06 68 LEU A C 1
ATOM 528 O O . LEU A 1 68 ? -4.804 -6.768 -4.301 1.00 95.06 68 LEU A O 1
ATOM 532 N N . PRO A 1 69 ? -5.390 -7.194 -6.432 1.00 95.88 69 PRO A N 1
ATOM 533 C CA . PRO A 1 69 ? -6.528 -8.038 -6.062 1.00 95.88 69 PRO A CA 1
ATOM 534 C C . PRO A 1 69 ? -6.157 -9.200 -5.138 1.00 95.88 69 PRO A C 1
ATOM 536 O O . PRO A 1 69 ? -6.861 -9.431 -4.163 1.00 95.88 69 PRO A O 1
ATOM 539 N N . ALA A 1 70 ? -5.021 -9.865 -5.380 1.00 95.81 70 ALA A N 1
ATOM 540 C CA . ALA A 1 70 ? -4.565 -10.976 -4.544 1.00 95.81 70 ALA A CA 1
ATOM 541 C C . ALA A 1 70 ? -4.261 -10.526 -3.105 1.00 95.81 70 ALA A C 1
ATOM 543 O O . ALA A 1 70 ? -4.531 -11.257 -2.160 1.00 95.81 70 ALA A O 1
ATOM 544 N N . ILE A 1 71 ? -3.743 -9.305 -2.925 1.00 95.56 71 ILE A N 1
ATOM 545 C CA . ILE A 1 71 ? -3.545 -8.718 -1.593 1.00 95.56 71 ILE A CA 1
ATOM 546 C C . ILE A 1 71 ? -4.904 -8.421 -0.956 1.00 95.56 71 ILE A C 1
ATOM 548 O O . ILE A 1 71 ? -5.123 -8.790 0.192 1.00 95.56 71 ILE A O 1
ATOM 552 N N . CYS A 1 72 ? -5.824 -7.781 -1.686 1.00 93.19 72 CYS A N 1
ATOM 553 C CA . CYS A 1 72 ? -7.149 -7.438 -1.167 1.00 93.19 72 CYS A CA 1
ATOM 554 C C . CYS A 1 72 ? -7.948 -8.672 -0.725 1.00 93.19 72 CYS A C 1
ATOM 556 O O . CYS A 1 72 ? -8.590 -8.618 0.318 1.00 93.19 72 CYS A O 1
ATOM 558 N N . GLU A 1 73 ? -7.879 -9.782 -1.464 1.00 94.19 73 GLU A N 1
ATOM 559 C CA . GLU A 1 73 ? -8.571 -11.040 -1.143 1.00 94.19 73 GLU A CA 1
ATOM 560 C C . GLU A 1 73 ? -8.221 -11.603 0.244 1.00 94.19 73 GLU A C 1
ATOM 562 O O . GLU A 1 73 ? -9.043 -12.289 0.843 1.00 94.19 73 GLU A O 1
ATOM 567 N N . HIS A 1 74 ? -7.047 -11.287 0.800 1.00 92.31 74 HIS A N 1
ATOM 568 C CA . HIS A 1 74 ? -6.679 -11.696 2.160 1.00 92.31 74 HIS A CA 1
ATOM 569 C C . HIS A 1 74 ? -7.413 -10.924 3.271 1.00 92.31 74 HIS A C 1
ATOM 571 O O . HIS A 1 74 ? -7.331 -11.323 4.433 1.00 92.31 74 HIS A O 1
ATOM 577 N N . TYR A 1 75 ? -8.095 -9.826 2.935 1.00 88.44 75 TYR A N 1
ATOM 578 C CA . TYR A 1 75 ? -8.711 -8.899 3.891 1.00 88.44 75 TYR A CA 1
ATOM 579 C C . TYR A 1 75 ? -10.188 -8.586 3.589 1.00 88.44 75 TYR A C 1
ATOM 581 O O . TYR A 1 75 ? -10.765 -7.711 4.240 1.00 88.44 75 TYR A O 1
ATOM 589 N N . LEU A 1 76 ? -10.776 -9.271 2.603 1.00 79.00 76 LEU A N 1
ATOM 590 C CA . LEU A 1 76 ? -12.207 -9.246 2.275 1.00 79.00 76 LEU A CA 1
ATOM 591 C C . LEU A 1 76 ? -12.939 -10.390 2.984 1.00 79.00 76 LEU A C 1
ATOM 593 O O . LEU A 1 76 ? -14.088 -10.147 3.418 1.00 79.00 76 LEU A O 1
#

Solvent-accessible surface area (backbone atoms only — not comparable to full-atom values): 4590 Å² total; per-residue (Å²): 134,84,68,96,54,96,67,61,68,81,34,79,44,78,46,75,34,61,50,60,66,48,30,46,50,36,55,51,49,33,64,75,51,45,89,46,31,48,56,44,23,34,33,39,35,66,80,73,41,63,64,93,74,42,96,47,71,50,80,41,77,35,73,47,82,81,53,49,60,67,60,48,64,78,78,113

Organism: NCBI:txid658445

Mean predicted aligned error: 4.5 Å

Radius of gyration: 12.86 Å; Cα contacts (8 Å, |Δi|>4): 110; chains: 1; bounding box: 33×31×29 Å

pLDDT: mean 90.86, std 12.39, range [38.44, 98.25]

Sequence (76 aa):
MEQLFATPDNKVIMYVGDHQADVQFARNLQSELGQDSTVISVAAAYSGAMPEQWGSQPDFIIRTPRELPAICEHYL

InterPro domains:
  IPR023214 HAD superfamily [G3DSA:3.40.50.1000] (1-75)
  IPR036412 HAD-like superfamily [SSF56784] (13-73)